Protein AF-A0A316S4H5-F1 (afdb_monomer_lite)

Foldseek 3Di:
DFDAWDFDCDDPVQDHRDIDGFALQWDWDADPNDIDIDGDPPRDPQPVHDPDRGDDDDDDDPPNCPQVVCVVVVCHPVNVVVVVVVVVPD

Secondary structure (DSSP, 8-state):
----EEEEEEETTTEEEEEEE--SSEEEEEETTEEEEEE-TT--TTTT-SS----------TTSSHHHHHHHTT--HHHHHHHHHHTT--

Structure (mmCIF, N/CA/C/O backbone):
data_AF-A0A316S4H5-F1
#
_entry.id   AF-A0A316S4H5-F1
#
loop_
_atom_site.group_PDB
_atom_site.id
_atom_site.type_symbol
_atom_site.label_atom_id
_atom_site.label_alt_id
_atom_site.label_comp_id
_atom_site.label_asym_id
_atom_site.label_entity_id
_atom_site.label_seq_id
_atom_site.pdbx_PDB_ins_code
_atom_site.Cartn_x
_atom_site.Cartn_y
_atom_site.Cartn_z
_atom_site.occupancy
_atom_site.B_iso_or_equiv
_atom_site.auth_seq_id
_atom_site.auth_comp_id
_atom_site.auth_asym_id
_atom_site.auth_atom_id
_atom_site.pdbx_PDB_model_num
ATOM 1 N N . MET A 1 1 ? -10.371 -9.767 4.351 1.00 80.94 1 MET A N 1
ATOM 2 C CA . MET A 1 1 ? -8.943 -9.400 4.457 1.00 80.94 1 MET A CA 1
ATOM 3 C C . MET A 1 1 ? -8.820 -7.932 4.064 1.00 80.94 1 MET A C 1
ATOM 5 O O . MET A 1 1 ? -9.542 -7.530 3.160 1.00 80.94 1 MET A O 1
ATOM 9 N N . GLU A 1 2 ? -8.019 -7.131 4.769 1.00 87.06 2 GLU A N 1
ATOM 10 C CA . GLU A 1 2 ? -7.831 -5.690 4.510 1.00 87.06 2 GLU A CA 1
ATOM 11 C C . GLU A 1 2 ? -6.347 -5.432 4.225 1.00 87.06 2 GLU A C 1
ATOM 13 O O . GLU A 1 2 ? -5.494 -5.886 4.986 1.00 87.06 2 GLU A O 1
ATOM 18 N N . LEU A 1 3 ? -6.042 -4.739 3.124 1.00 91.88 3 LEU A N 1
ATOM 19 C CA . LEU A 1 3 ? -4.691 -4.262 2.840 1.00 91.88 3 LEU A CA 1
ATOM 20 C C . LEU A 1 3 ? -4.480 -2.962 3.616 1.00 91.88 3 LEU A C 1
ATOM 22 O O . LEU A 1 3 ? -5.240 -2.015 3.439 1.00 91.88 3 LEU A O 1
ATOM 26 N N . ILE A 1 4 ? -3.474 -2.930 4.488 1.00 94.81 4 ILE A N 1
ATOM 27 C CA . ILE A 1 4 ? -3.251 -1.791 5.387 1.00 94.81 4 ILE A CA 1
ATOM 28 C C . ILE A 1 4 ? -2.204 -0.837 4.822 1.00 94.81 4 ILE A C 1
ATOM 30 O O . ILE A 1 4 ? -2.434 0.370 4.789 1.00 94.81 4 ILE A O 1
ATOM 34 N N . TYR A 1 5 ? -1.069 -1.368 4.371 1.00 96.25 5 TYR A N 1
ATOM 35 C CA . TYR A 1 5 ? 0.116 -0.567 4.094 1.00 96.25 5 TYR A CA 1
ATOM 36 C C . TYR A 1 5 ? 1.074 -1.266 3.126 1.00 96.25 5 TYR A C 1
ATOM 38 O O . TYR A 1 5 ? 1.139 -2.496 3.099 1.00 96.25 5 TYR A O 1
ATOM 46 N N . LEU A 1 6 ? 1.828 -0.478 2.361 1.00 96.38 6 LEU A N 1
ATOM 47 C CA . LEU A 1 6 ? 2.955 -0.913 1.538 1.00 96.38 6 LEU A CA 1
ATOM 48 C C . LEU A 1 6 ? 4.109 0.071 1.720 1.00 96.38 6 LEU A C 1
ATOM 50 O O . LEU A 1 6 ? 3.930 1.275 1.561 1.00 96.38 6 LEU A O 1
ATOM 54 N N . TYR A 1 7 ? 5.295 -0.470 1.973 1.00 96.50 7 TYR A N 1
ATOM 55 C CA . TYR A 1 7 ? 6.547 0.271 1.915 1.00 96.50 7 TYR A CA 1
ATOM 56 C C . TYR A 1 7 ? 7.375 -0.223 0.734 1.00 96.50 7 TYR A C 1
ATOM 58 O O . TYR A 1 7 ? 7.610 -1.427 0.592 1.00 96.50 7 TYR A O 1
ATOM 66 N N . ILE A 1 8 ? 7.836 0.709 -0.097 1.00 96.00 8 ILE A N 1
ATOM 67 C CA . ILE A 1 8 ? 8.720 0.437 -1.226 1.00 96.00 8 ILE A CA 1
ATOM 68 C C . ILE A 1 8 ? 10.048 1.135 -0.961 1.00 96.00 8 ILE A C 1
ATOM 70 O O . ILE A 1 8 ? 10.197 2.334 -1.183 1.00 96.00 8 ILE A O 1
ATOM 74 N N . ARG A 1 9 ? 11.052 0.364 -0.527 1.00 95.06 9 ARG A N 1
ATOM 75 C CA . ARG A 1 9 ? 12.404 0.902 -0.322 1.00 95.06 9 ARG A CA 1
ATOM 76 C C . ARG A 1 9 ? 13.022 1.397 -1.628 1.00 95.06 9 ARG A C 1
ATOM 78 O O . ARG A 1 9 ? 13.573 2.489 -1.665 1.00 95.06 9 ARG A O 1
ATOM 85 N N . LYS A 1 10 ? 12.955 0.583 -2.682 1.00 95.88 10 LYS A N 1
ATOM 86 C CA . LYS A 1 10 ? 13.414 0.938 -4.026 1.00 95.88 10 LYS A CA 1
ATOM 87 C C . LYS A 1 10 ? 12.706 0.080 -5.065 1.00 95.88 10 LYS A C 1
ATOM 89 O O . LYS A 1 10 ? 12.661 -1.140 -4.910 1.00 95.88 10 LYS A O 1
ATOM 94 N N . TYR A 1 11 ? 12.204 0.706 -6.121 1.00 95.50 11 TYR A N 1
ATOM 95 C CA . TYR A 1 11 ? 11.683 0.021 -7.298 1.00 95.50 11 TYR A CA 1
ATOM 96 C C . TYR A 1 11 ? 12.047 0.812 -8.552 1.00 95.50 11 TYR A C 1
ATOM 98 O O . TYR A 1 11 ? 11.499 1.888 -8.801 1.00 95.50 11 TYR A O 1
ATOM 106 N N . GLU A 1 12 ? 12.997 0.263 -9.312 1.00 91.56 12 GLU A N 1
ATOM 107 C CA . GLU A 1 12 ? 13.586 0.909 -10.489 1.00 91.56 12 GLU A CA 1
ATOM 108 C C . GLU A 1 12 ? 13.979 2.371 -10.192 1.00 91.56 12 GLU A C 1
ATOM 110 O O . GLU A 1 12 ? 14.634 2.639 -9.181 1.00 91.56 12 GLU A O 1
ATOM 115 N N . GLU A 1 13 ? 13.582 3.296 -11.063 1.00 91.50 13 GLU A N 1
ATOM 116 C CA . GLU A 1 13 ? 13.721 4.748 -10.901 1.00 91.50 13 GLU A CA 1
ATOM 117 C C . GLU A 1 13 ? 12.392 5.413 -10.489 1.00 91.50 13 GLU A C 1
ATOM 119 O O . GLU A 1 13 ? 12.294 6.636 -10.443 1.00 91.50 13 GLU A O 1
ATOM 124 N N . VAL A 1 14 ? 11.348 4.617 -10.221 1.00 94.06 14 VAL A N 1
ATOM 125 C CA . VAL A 1 14 ? 9.976 5.107 -10.003 1.00 94.06 14 VAL A CA 1
ATOM 126 C C . VAL A 1 14 ? 9.699 5.392 -8.529 1.00 94.06 14 VAL A C 1
ATOM 128 O O . VAL A 1 14 ? 9.033 6.377 -8.220 1.00 94.06 14 VAL A O 1
ATOM 131 N N . PHE A 1 15 ? 10.190 4.538 -7.626 1.00 96.62 15 PHE A N 1
ATOM 132 C CA . PHE A 1 15 ? 9.949 4.660 -6.187 1.00 96.62 15 PHE A CA 1
ATOM 133 C C . PHE A 1 15 ? 11.241 4.507 -5.387 1.00 96.62 15 PHE A C 1
ATOM 135 O O . PHE A 1 15 ? 12.005 3.561 -5.604 1.00 96.62 15 PHE A O 1
ATOM 142 N N . GLU A 1 16 ? 11.438 5.385 -4.405 1.00 96.31 16 GLU A N 1
ATOM 143 C CA . GLU A 1 16 ? 12.531 5.321 -3.437 1.00 96.31 16 GLU A CA 1
ATOM 144 C C . GLU A 1 16 ? 12.034 5.771 -2.057 1.00 96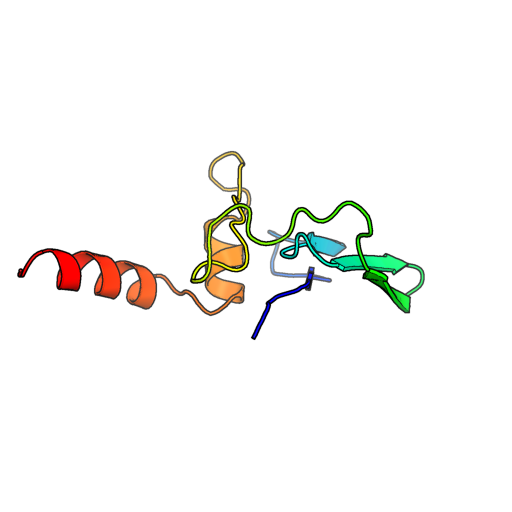.31 16 GLU A C 1
ATOM 146 O O . GLU A 1 16 ? 11.646 6.917 -1.873 1.00 96.31 16 GLU A O 1
ATOM 151 N N . ASN A 1 17 ? 12.063 4.857 -1.084 1.00 95.44 17 ASN A N 1
ATOM 152 C CA . ASN A 1 17 ? 11.559 5.048 0.280 1.00 95.44 17 ASN A CA 1
ATOM 153 C C . ASN A 1 17 ? 10.120 5.592 0.349 1.00 95.44 17 ASN A C 1
ATOM 155 O O . ASN A 1 17 ? 9.815 6.444 1.178 1.00 95.44 17 ASN A O 1
ATOM 159 N N . GLU A 1 18 ? 9.242 5.071 -0.505 1.00 95.31 18 GLU A N 1
ATOM 160 C CA . GLU A 1 18 ? 7.847 5.502 -0.590 1.00 95.31 18 GLU A CA 1
ATOM 161 C C . GLU A 1 18 ? 6.935 4.657 0.307 1.00 95.31 18 GLU A C 1
ATOM 163 O O . GLU A 1 18 ? 7.084 3.433 0.415 1.00 95.31 18 GLU A O 1
ATOM 168 N N . GLU A 1 19 ? 5.958 5.319 0.923 1.00 96.06 19 GLU A N 1
ATOM 169 C CA . GLU A 1 19 ? 5.005 4.734 1.865 1.00 96.06 19 GLU A CA 1
ATOM 170 C C . GLU A 1 19 ? 3.565 4.950 1.389 1.00 96.06 19 GLU A C 1
ATOM 172 O O . GLU A 1 19 ? 3.141 6.075 1.123 1.00 96.06 19 GLU A O 1
ATOM 177 N N . PHE A 1 20 ? 2.773 3.880 1.343 1.00 95.88 20 PHE A N 1
ATOM 178 C CA . PHE A 1 20 ? 1.372 3.927 0.930 1.00 95.88 20 PHE A CA 1
ATOM 179 C C . PHE A 1 20 ? 0.479 3.340 2.019 1.00 95.88 20 PHE A C 1
ATOM 181 O O . PHE A 1 20 ? 0.572 2.157 2.340 1.00 95.88 20 PHE A O 1
ATOM 188 N N . ASN A 1 21 ? -0.430 4.155 2.556 1.00 95.19 21 ASN A N 1
ATOM 189 C CA . ASN A 1 21 ? -1.488 3.705 3.458 1.00 95.19 21 ASN A CA 1
ATOM 190 C C . ASN A 1 21 ? -2.768 3.420 2.661 1.00 95.19 21 ASN A C 1
ATOM 192 O O . ASN A 1 21 ? -3.235 4.266 1.899 1.00 95.19 21 ASN A O 1
ATOM 196 N N . PHE A 1 22 ? -3.356 2.240 2.862 1.00 94.25 22 PHE A N 1
ATOM 197 C CA . PHE A 1 22 ? -4.564 1.792 2.157 1.00 94.25 22 PHE A CA 1
ATOM 198 C C . PHE A 1 22 ? -5.745 1.512 3.083 1.00 94.25 22 PHE A C 1
ATOM 200 O O . PHE A 1 22 ? -6.775 1.044 2.607 1.00 94.25 22 PHE A O 1
ATOM 207 N N . SER A 1 23 ? -5.619 1.766 4.385 1.00 91.81 23 SER A N 1
ATOM 208 C CA . SER A 1 23 ? -6.690 1.553 5.357 1.00 91.81 23 SER A CA 1
ATOM 209 C C . SER A 1 23 ? -7.208 2.875 5.910 1.00 91.81 23 SER A C 1
ATOM 211 O O . SER A 1 23 ? -6.447 3.802 6.171 1.00 91.81 23 SER A O 1
ATOM 213 N N . SER A 1 24 ? -8.520 2.951 6.132 1.00 89.81 24 SER A N 1
ATOM 214 C CA . SER A 1 24 ? -9.128 4.002 6.952 1.00 89.81 24 SER A CA 1
ATOM 215 C C . SER A 1 24 ? -9.104 3.661 8.443 1.00 89.81 24 SER A C 1
ATOM 217 O O . SER A 1 24 ? -9.249 4.556 9.272 1.00 89.81 24 SER A O 1
ATOM 219 N N . ASN A 1 25 ? -8.961 2.378 8.786 1.00 91.81 25 ASN A N 1
ATOM 220 C CA . ASN A 1 25 ? -9.040 1.839 10.147 1.00 91.81 25 ASN A CA 1
ATOM 221 C C . ASN A 1 25 ? -7.686 1.813 10.854 1.00 91.81 25 ASN A C 1
ATOM 223 O O . ASN A 1 25 ? -7.640 1.774 12.083 1.00 91.81 25 ASN A O 1
ATOM 227 N N . TYR A 1 26 ? -6.601 1.824 10.086 1.00 94.06 26 TYR A N 1
ATOM 228 C CA . TYR A 1 26 ? -5.234 1.752 10.576 1.00 94.06 26 TYR A CA 1
ATOM 229 C C . TYR A 1 26 ? -4.373 2.807 9.892 1.00 94.06 26 TYR A C 1
ATOM 231 O O . TYR A 1 26 ? -4.564 3.095 8.713 1.00 94.06 26 TYR A O 1
ATOM 239 N N . MET A 1 27 ? -3.417 3.351 10.635 1.00 94.81 27 MET A N 1
ATOM 240 C CA . MET A 1 27 ? -2.340 4.181 10.114 1.00 94.81 27 MET A CA 1
ATOM 241 C C . MET A 1 27 ? -1.029 3.454 10.371 1.00 94.81 27 MET A C 1
ATOM 243 O O . MET A 1 27 ? -0.772 3.037 11.501 1.00 94.81 27 MET A O 1
ATOM 247 N N . ALA A 1 28 ? -0.220 3.295 9.334 1.00 96.69 28 ALA A N 1
ATOM 248 C CA . ALA A 1 28 ? 1.089 2.683 9.434 1.00 96.69 28 ALA A CA 1
ATOM 249 C C . ALA A 1 28 ? 2.167 3.620 8.893 1.00 96.69 28 ALA A C 1
ATOM 251 O O . ALA A 1 28 ? 1.945 4.350 7.924 1.00 96.69 28 ALA A O 1
ATOM 252 N N . THR A 1 29 ? 3.329 3.593 9.533 1.00 97.00 29 THR A N 1
ATOM 253 C CA . THR A 1 29 ? 4.504 4.370 9.135 1.00 97.00 29 THR A CA 1
ATOM 254 C C . THR A 1 29 ? 5.772 3.589 9.436 1.00 97.00 29 THR A C 1
ATOM 256 O O . THR A 1 29 ? 5.816 2.819 10.403 1.00 97.00 29 THR A O 1
ATOM 259 N N . ILE A 1 30 ? 6.817 3.786 8.632 1.00 96.38 30 ILE A N 1
ATOM 260 C CA . ILE A 1 30 ? 8.147 3.253 8.930 1.00 96.38 30 ILE A CA 1
ATOM 261 C C . ILE A 1 30 ? 9.070 4.379 9.402 1.00 96.38 30 ILE A C 1
ATOM 263 O O . ILE A 1 30 ? 9.226 5.408 8.752 1.00 96.38 30 ILE A O 1
ATOM 267 N N . LYS A 1 31 ? 9.700 4.203 10.564 1.00 94.12 31 LYS A N 1
ATOM 268 C CA . LYS A 1 31 ? 10.677 5.154 11.103 1.00 94.12 31 LYS A CA 1
ATOM 269 C C . LYS A 1 31 ? 11.831 4.399 11.736 1.00 94.12 31 LYS A C 1
ATOM 271 O O . LYS A 1 31 ? 11.604 3.490 12.522 1.00 94.12 31 LYS A O 1
ATOM 276 N N . ASP A 1 32 ? 13.065 4.761 11.392 1.00 93.25 32 ASP A N 1
ATOM 277 C CA . ASP A 1 32 ? 14.276 4.121 11.927 1.00 93.25 32 ASP A CA 1
ATOM 278 C C . ASP A 1 32 ? 14.265 2.583 11.761 1.00 93.25 32 ASP A C 1
ATOM 280 O O . ASP A 1 32 ? 14.686 1.841 12.645 1.00 93.25 32 ASP A O 1
ATOM 284 N N . ASN A 1 33 ? 13.747 2.097 10.623 1.00 90.94 33 ASN A N 1
ATOM 285 C CA . ASN A 1 33 ? 13.488 0.680 10.313 1.00 90.94 33 ASN A CA 1
ATOM 286 C C . ASN A 1 33 ? 12.462 -0.028 11.221 1.00 90.94 33 ASN A C 1
ATOM 288 O O . ASN A 1 33 ? 12.324 -1.251 11.155 1.00 90.94 33 ASN A O 1
ATOM 292 N N . TRP A 1 34 ? 11.706 0.718 12.020 1.00 96.25 34 TRP A N 1
ATOM 293 C CA . TRP A 1 34 ? 10.587 0.213 12.803 1.00 96.25 34 TRP A CA 1
ATOM 294 C C . TRP A 1 34 ? 9.263 0.556 12.130 1.00 96.25 34 TRP A C 1
ATOM 296 O O . TRP A 1 34 ? 8.975 1.718 11.854 1.00 96.25 34 TRP A O 1
ATOM 306 N N . LEU A 1 35 ? 8.448 -0.470 11.884 1.00 96.94 35 LEU 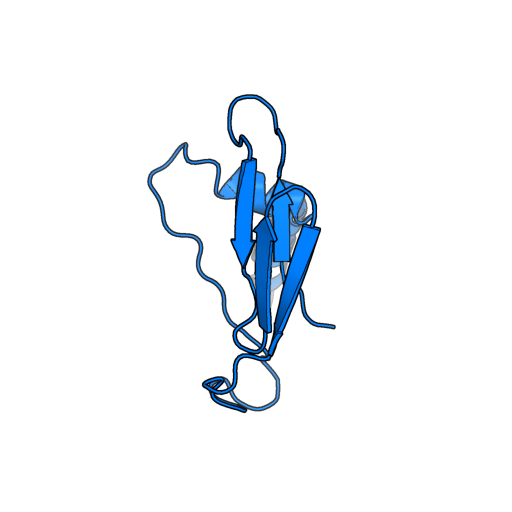A N 1
ATOM 307 C CA . LEU A 1 35 ? 7.069 -0.312 11.433 1.00 96.94 35 LEU A CA 1
ATOM 308 C C . LEU A 1 35 ? 6.170 -0.067 12.649 1.00 96.94 35 LEU A C 1
ATOM 310 O O . LEU A 1 35 ? 6.029 -0.950 13.497 1.00 96.94 35 LEU A O 1
ATOM 314 N N . SER A 1 36 ? 5.542 1.105 12.711 1.00 97.12 36 SER A N 1
ATOM 315 C CA . SER A 1 36 ? 4.447 1.379 13.643 1.00 97.12 36 SER A CA 1
ATOM 316 C C . SER A 1 36 ? 3.115 1.186 12.932 1.00 97.12 36 SER A C 1
ATOM 318 O O . SER A 1 36 ? 2.960 1.611 11.789 1.00 97.12 36 SER A O 1
ATOM 320 N N . VAL A 1 37 ? 2.155 0.551 13.604 1.00 97.06 37 VAL A N 1
ATOM 321 C CA . VAL A 1 37 ? 0.777 0.410 13.120 1.00 97.06 37 VAL A CA 1
ATOM 322 C C . VAL A 1 37 ? -0.174 0.756 14.254 1.00 97.06 37 VAL A C 1
ATOM 324 O O . VAL A 1 37 ? -0.213 0.081 15.283 1.00 97.06 37 VAL A O 1
ATOM 327 N N . GLU A 1 38 ? -0.978 1.787 14.046 1.00 96.75 38 GLU A N 1
ATOM 328 C CA . GLU A 1 38 ? -1.910 2.314 15.035 1.00 96.75 38 GLU A CA 1
ATOM 329 C C . GLU A 1 38 ? -3.345 2.229 14.517 1.00 96.75 38 GLU A C 1
ATOM 331 O O . GLU A 1 38 ? -3.610 2.382 13.324 1.00 96.75 38 GLU A O 1
ATOM 336 N N . LYS A 1 39 ? -4.305 1.985 15.415 1.00 94.56 39 LYS A N 1
ATOM 337 C CA . LYS A 1 39 ? -5.727 2.051 15.058 1.00 94.56 39 LYS A CA 1
ATOM 338 C C . LYS A 1 39 ? -6.144 3.507 14.893 1.00 94.56 39 LYS A C 1
ATOM 340 O O . LYS A 1 39 ? -5.978 4.312 15.805 1.00 94.56 39 LYS A O 1
ATOM 345 N N . ASN A 1 40 ? -6.789 3.814 13.777 1.00 91.56 40 ASN A N 1
ATOM 346 C CA . ASN A 1 40 ? -7.408 5.106 13.558 1.00 91.56 40 ASN A CA 1
ATOM 347 C C . ASN A 1 40 ? -8.732 5.196 14.331 1.00 91.56 40 ASN A C 1
ATOM 349 O O . ASN A 1 40 ? -9.765 4.658 13.917 1.00 91.56 40 ASN A O 1
ATOM 353 N N . VAL A 1 41 ? -8.706 5.909 15.454 1.00 90.56 41 VAL A N 1
ATOM 354 C CA . VAL A 1 41 ? -9.887 6.154 16.299 1.00 90.56 41 VAL A CA 1
ATOM 355 C C . VAL A 1 41 ? -10.959 7.000 15.607 1.00 90.56 41 VAL A C 1
ATOM 357 O O . VAL A 1 41 ? -12.124 6.920 15.981 1.00 90.56 41 VAL A O 1
ATOM 360 N N . ASN A 1 42 ? -10.589 7.746 14.563 1.00 88.94 42 ASN A N 1
ATOM 361 C CA . ASN A 1 42 ? -11.499 8.582 13.781 1.00 88.94 42 ASN A CA 1
ATOM 362 C C . ASN A 1 42 ? -12.105 7.838 12.577 1.00 88.94 42 ASN A C 1
ATOM 364 O O . ASN A 1 42 ? -12.754 8.453 11.732 1.00 88.94 42 ASN A O 1
ATO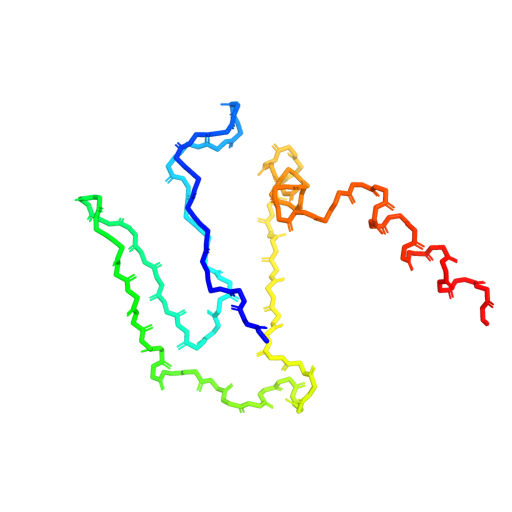M 368 N N . SER A 1 43 ? -11.876 6.526 12.463 1.00 87.94 43 SER A N 1
ATOM 369 C CA . SER A 1 43 ? -12.423 5.720 11.371 1.00 87.94 43 SER A CA 1
ATOM 370 C C . SER A 1 43 ? -13.956 5.684 11.409 1.00 87.94 43 SER A C 1
ATOM 372 O O . SER A 1 43 ? -14.580 5.326 12.411 1.00 87.94 43 SER A O 1
ATOM 374 N N . ILE A 1 44 ? -14.584 6.044 10.287 1.00 87.88 44 ILE A N 1
ATOM 375 C CA . ILE A 1 44 ? -16.041 5.989 10.142 1.00 87.88 44 ILE A CA 1
ATOM 376 C C . ILE A 1 44 ? -16.436 4.570 9.740 1.00 87.88 44 ILE A C 1
ATOM 378 O O . ILE A 1 44 ? -16.173 4.117 8.626 1.00 87.88 44 ILE A O 1
ATOM 382 N N . LYS A 1 45 ? -17.106 3.862 10.649 1.00 84.81 45 LYS A N 1
ATOM 383 C CA . LYS A 1 45 ? -17.584 2.501 10.390 1.00 84.81 45 LYS A CA 1
ATOM 384 C C . LYS A 1 45 ? -18.736 2.504 9.387 1.00 84.81 45 LYS A C 1
ATOM 386 O O . LYS A 1 45 ? -19.657 3.306 9.502 1.00 84.81 45 LYS A O 1
ATOM 391 N N . ASN A 1 46 ? -18.716 1.545 8.460 1.00 85.12 46 ASN A N 1
ATOM 392 C CA . ASN A 1 46 ? -19.776 1.296 7.473 1.00 85.12 46 ASN A CA 1
ATOM 393 C C . ASN A 1 46 ? -20.096 2.482 6.545 1.00 85.12 46 ASN A C 1
ATOM 395 O O . ASN A 1 46 ? -21.200 2.539 6.006 1.00 85.12 46 ASN A O 1
ATOM 399 N N . TYR A 1 47 ? -19.154 3.409 6.328 1.00 88.56 47 TYR A N 1
ATOM 400 C CA . TYR A 1 47 ? -19.365 4.557 5.436 1.00 88.56 47 TYR A CA 1
ATOM 401 C C . TYR A 1 47 ? -19.777 4.126 4.015 1.00 88.56 47 TYR A C 1
ATOM 403 O O . TYR A 1 47 ? -20.689 4.700 3.430 1.00 88.56 47 TYR A O 1
ATOM 411 N N . TYR A 1 48 ? -19.171 3.051 3.498 1.00 89.62 48 TYR A N 1
ATOM 412 C CA . TYR A 1 48 ? -19.478 2.472 2.182 1.00 89.62 48 TYR A CA 1
ATOM 413 C C . TYR A 1 48 ? -20.492 1.309 2.237 1.00 89.62 48 TYR A C 1
ATOM 415 O O . TYR A 1 48 ? -20.634 0.545 1.281 1.00 89.62 48 TYR A O 1
ATOM 423 N N . GLY A 1 49 ? -21.207 1.144 3.354 1.00 89.62 49 GLY A N 1
ATOM 424 C CA . GLY A 1 49 ? -22.126 0.028 3.579 1.00 89.62 49 GLY A CA 1
ATOM 425 C C . GLY A 1 49 ? -21.434 -1.252 4.063 1.00 89.62 49 GLY A C 1
ATOM 426 O O . GLY A 1 49 ? -20.337 -1.218 4.609 1.00 89.62 49 GLY A O 1
ATOM 427 N N . LYS A 1 50 ? -22.115 -2.398 3.916 1.00 88.50 50 LYS A N 1
ATOM 428 C CA . LYS A 1 50 ? -21.697 -3.681 4.522 1.00 88.50 50 LYS A CA 1
ATOM 429 C C . LYS A 1 50 ? -20.692 -4.488 3.694 1.00 88.50 50 LYS A C 1
ATOM 431 O O . LYS A 1 50 ? -20.029 -5.358 4.243 1.00 88.50 50 LYS A O 1
ATOM 436 N N . ASN A 1 51 ? -20.616 -4.230 2.388 1.00 90.06 51 ASN A N 1
ATOM 437 C CA . ASN A 1 51 ? -19.874 -5.076 1.444 1.00 90.06 51 ASN A CA 1
ATOM 438 C C . ASN A 1 51 ? -18.565 -4.439 0.954 1.00 90.06 51 ASN A C 1
ATOM 440 O O . ASN A 1 51 ? -17.787 -5.097 0.270 1.00 90.06 51 ASN A O 1
ATOM 444 N N . VAL A 1 52 ? -18.327 -3.167 1.281 1.00 88.69 52 VAL A N 1
ATOM 445 C CA . VAL A 1 52 ? -17.124 -2.427 0.894 1.00 88.69 52 VAL A CA 1
ATOM 446 C C . VAL A 1 52 ? -16.439 -1.949 2.165 1.00 88.69 52 VAL A C 1
ATOM 448 O O . VAL A 1 52 ? -16.983 -1.125 2.895 1.00 88.69 52 VAL A O 1
ATOM 451 N N . ASN A 1 53 ? -15.242 -2.475 2.427 1.00 85.31 53 ASN A N 1
ATOM 452 C CA . ASN A 1 53 ? -14.484 -2.136 3.633 1.00 85.31 53 ASN A CA 1
ATOM 453 C C . ASN A 1 53 ? -13.769 -0.787 3.507 1.00 85.31 53 ASN A C 1
ATOM 455 O O . ASN A 1 53 ? -13.749 -0.021 4.465 1.00 85.31 53 ASN A O 1
ATOM 459 N N . ASN A 1 54 ? -13.184 -0.499 2.340 1.00 88.12 54 ASN A N 1
ATOM 460 C CA . ASN A 1 54 ? -12.488 0.754 2.078 1.00 88.12 54 ASN A CA 1
ATOM 461 C C . ASN A 1 54 ? -12.432 1.069 0.573 1.00 88.12 54 ASN A C 1
ATOM 463 O O . ASN A 1 54 ? -12.514 0.163 -0.258 1.00 88.12 54 ASN A O 1
ATOM 467 N N . VAL A 1 55 ? -12.248 2.347 0.239 1.00 89.62 55 VAL A N 1
ATOM 468 C CA . VAL A 1 55 ? -11.982 2.839 -1.117 1.00 89.62 55 VAL A CA 1
ATOM 469 C C 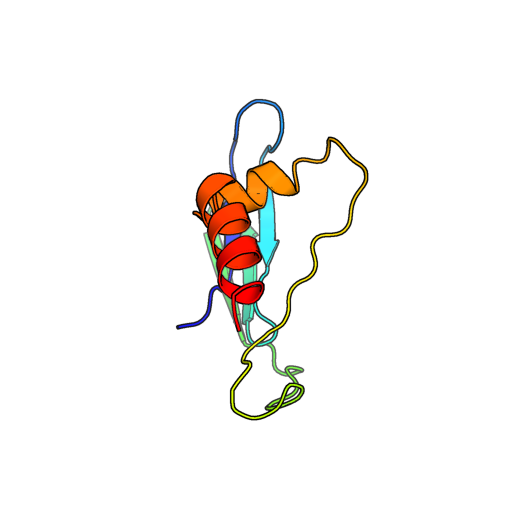. VAL A 1 55 ? -10.729 3.710 -1.070 1.00 89.62 55 VAL A C 1
ATOM 471 O O . VAL A 1 55 ? -10.674 4.674 -0.311 1.00 89.62 55 VAL A O 1
ATOM 474 N N . VAL A 1 56 ? -9.732 3.380 -1.893 1.00 90.56 56 VAL A N 1
ATOM 475 C CA . VAL A 1 56 ? -8.479 4.140 -2.021 1.00 90.56 56 VAL A CA 1
ATOM 476 C C . VAL A 1 56 ? -8.357 4.671 -3.443 1.00 90.56 56 VAL A C 1
ATOM 478 O O . VAL A 1 56 ? -8.638 3.954 -4.402 1.00 90.56 56 VAL A O 1
ATOM 481 N N . MET A 1 57 ? -7.929 5.926 -3.581 1.00 91.31 57 MET A N 1
ATOM 482 C CA . MET A 1 57 ? -7.726 6.580 -4.872 1.00 91.31 57 MET A CA 1
ATOM 483 C C . MET A 1 57 ? -6.266 7.003 -5.031 1.00 91.31 57 MET A C 1
ATOM 485 O O . MET A 1 57 ? -5.747 7.763 -4.217 1.00 91.31 57 MET A O 1
ATOM 489 N N . PHE A 1 58 ? -5.627 6.570 -6.120 1.00 91.94 58 PHE A N 1
ATOM 490 C CA . PHE A 1 58 ? -4.286 7.022 -6.498 1.00 91.94 58 PHE A CA 1
ATOM 491 C C . PHE A 1 58 ? -4.380 8.184 -7.484 1.00 91.94 58 PHE A C 1
ATOM 493 O O . PHE A 1 58 ? -4.745 8.001 -8.648 1.00 91.94 58 PHE A O 1
ATOM 500 N N . LEU A 1 59 ? -4.034 9.386 -7.025 1.00 92.38 59 LEU A N 1
ATOM 501 C CA . LEU A 1 59 ? -4.033 10.601 -7.837 1.00 92.38 59 LEU A CA 1
ATOM 502 C C . LEU A 1 59 ? -2.600 11.029 -8.166 1.00 92.38 59 LEU A C 1
ATOM 504 O O . LEU A 1 59 ? -1.716 10.986 -7.321 1.00 92.38 59 LEU A O 1
ATOM 508 N N . GLY A 1 60 ? -2.371 11.477 -9.400 1.00 92.12 60 GLY A N 1
ATOM 509 C CA . GLY A 1 60 ? -1.072 11.995 -9.825 1.00 92.12 60 GLY A CA 1
ATOM 510 C C . GLY A 1 60 ? -0.983 12.161 -11.337 1.00 92.12 60 GLY A C 1
ATOM 511 O O . GLY A 1 60 ? -1.788 11.591 -12.080 1.00 92.12 60 GLY A O 1
ATOM 512 N N . LYS A 1 61 ? 0.015 12.909 -11.816 1.00 95.94 61 LYS A N 1
ATOM 513 C CA . LYS A 1 61 ? 0.284 13.067 -13.257 1.00 95.94 61 LYS A CA 1
ATOM 514 C C . LYS A 1 61 ? 0.650 11.727 -13.911 1.00 95.94 61 LYS A C 1
ATOM 516 O O . LYS A 1 61 ? 0.980 10.747 -13.238 1.00 95.94 61 LYS A O 1
ATOM 521 N N . ASN A 1 62 ? 0.556 11.656 -15.235 1.00 94.94 62 ASN A N 1
ATOM 522 C CA . ASN A 1 62 ? 1.039 10.493 -15.983 1.00 94.94 62 ASN A CA 1
ATOM 523 C C . ASN A 1 62 ? 2.553 10.331 -15.784 1.00 94.94 62 ASN A C 1
ATOM 525 O O . ASN A 1 62 ? 3.252 11.324 -15.612 1.00 94.94 62 ASN A O 1
ATOM 529 N N . GLY A 1 63 ? 3.033 9.087 -15.749 1.00 92.31 63 GLY A N 1
ATOM 530 C CA . GLY A 1 63 ? 4.439 8.771 -15.464 1.00 92.31 63 GLY A CA 1
ATOM 531 C C . GLY A 1 63 ? 4.812 8.694 -13.976 1.00 92.31 63 GLY A C 1
ATOM 532 O O . GLY A 1 63 ? 5.848 8.137 -13.663 1.00 92.31 63 GLY A O 1
ATOM 533 N N . MET A 1 64 ? 3.951 9.133 -13.048 1.00 93.62 64 MET A N 1
ATOM 534 C CA . MET A 1 64 ? 4.220 9.106 -11.593 1.00 93.62 64 MET A CA 1
ATOM 535 C C . MET A 1 64 ? 4.107 7.708 -10.942 1.00 93.62 64 MET A C 1
ATOM 537 O O . MET A 1 64 ? 3.818 7.602 -9.758 1.00 93.62 64 MET A O 1
ATOM 541 N N . GLY A 1 65 ? 4.192 6.620 -11.713 1.00 94.69 65 GLY A N 1
ATOM 542 C CA . GLY A 1 65 ? 4.171 5.260 -11.156 1.00 94.69 65 GLY A CA 1
ATOM 543 C C . GLY A 1 65 ? 2.806 4.693 -10.738 1.00 94.69 65 GLY A C 1
ATOM 544 O O . GLY A 1 65 ? 2.761 3.608 -10.178 1.00 94.69 65 GLY A O 1
ATOM 545 N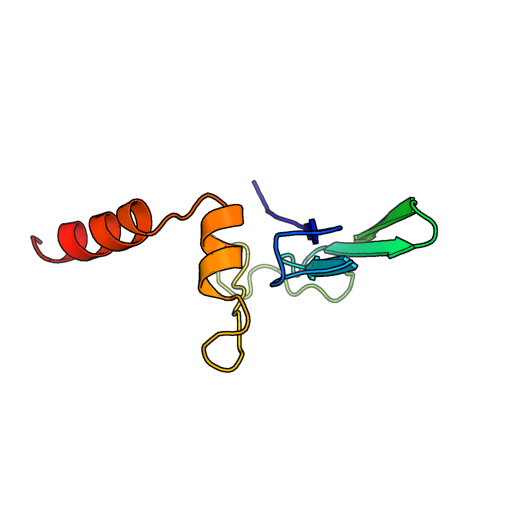 N . LYS A 1 66 ? 1.671 5.350 -11.030 1.00 95.50 66 LYS A N 1
ATOM 546 C CA . LYS A 1 66 ? 0.334 4.841 -10.632 1.00 95.50 66 LYS A CA 1
ATOM 547 C C . LYS A 1 66 ? 0.042 3.416 -11.127 1.00 95.50 66 LYS A C 1
ATOM 549 O O . LYS A 1 66 ? -0.399 2.578 -10.353 1.00 95.50 66 LYS A O 1
ATOM 554 N N . SER A 1 67 ? 0.281 3.140 -12.412 1.00 94.88 67 SER A N 1
ATOM 555 C CA . SER A 1 67 ? 0.087 1.791 -12.967 1.00 94.88 67 SER A CA 1
ATOM 556 C C . SER A 1 67 ? 1.118 0.805 -12.423 1.00 94.88 67 SER A C 1
ATOM 558 O O . SER A 1 67 ? 0.755 -0.319 -12.108 1.00 94.88 67 SER A O 1
ATOM 560 N N . THR A 1 68 ? 2.362 1.253 -12.228 1.00 95.50 68 THR A N 1
ATOM 561 C CA . THR A 1 68 ? 3.435 0.465 -11.608 1.00 95.50 68 THR A CA 1
ATOM 562 C C . THR A 1 68 ? 3.066 0.032 -10.189 1.00 95.50 68 THR A C 1
ATOM 564 O O . THR A 1 68 ? 3.248 -1.127 -9.842 1.00 95.50 68 THR A O 1
ATOM 567 N N . LEU A 1 69 ? 2.475 0.919 -9.379 1.00 95.62 69 LEU A N 1
ATOM 568 C CA . LEU A 1 69 ? 1.969 0.581 -8.047 1.00 95.62 69 LEU A CA 1
ATOM 569 C C . LEU A 1 69 ? 0.888 -0.507 -8.113 1.00 95.62 69 LEU A C 1
ATOM 571 O O . LEU A 1 69 ? 0.919 -1.445 -7.324 1.00 95.62 69 LEU A O 1
ATOM 575 N N . LEU A 1 70 ? -0.049 -0.412 -9.062 1.00 93.75 70 LEU A N 1
ATOM 576 C CA . LEU A 1 70 ? -1.072 -1.445 -9.259 1.00 93.75 70 LEU A CA 1
ATOM 577 C C . LEU A 1 70 ? -0.463 -2.783 -9.700 1.00 93.75 70 LEU A C 1
ATOM 579 O O . LEU A 1 70 ? -0.886 -3.827 -9.209 1.00 93.75 70 LEU A O 1
ATOM 583 N N . ASP A 1 71 ? 0.543 -2.757 -10.575 1.00 93.31 71 ASP A N 1
ATOM 584 C CA . ASP A 1 71 ? 1.263 -3.961 -10.998 1.00 93.31 71 ASP A CA 1
ATOM 585 C C . ASP A 1 71 ? 2.002 -4.609 -9.805 1.00 93.31 71 ASP A C 1
ATOM 587 O O . ASP A 1 71 ? 1.918 -5.823 -9.624 1.00 93.31 71 ASP A O 1
ATOM 591 N N . ILE A 1 72 ? 2.637 -3.812 -8.930 1.00 94.06 72 ILE A N 1
ATOM 592 C CA . ILE A 1 72 ? 3.268 -4.278 -7.675 1.00 94.06 72 ILE A CA 1
ATOM 593 C C . ILE A 1 72 ? 2.240 -4.907 -6.727 1.00 94.06 72 ILE A C 1
ATOM 595 O O . ILE A 1 72 ? 2.531 -5.907 -6.073 1.00 94.06 72 ILE A O 1
ATOM 599 N N . LEU A 1 73 ? 1.025 -4.356 -6.668 1.00 93.12 73 LEU A N 1
ATOM 600 C CA . LEU A 1 73 ? -0.091 -4.909 -5.892 1.00 93.12 73 LEU A CA 1
ATOM 601 C C . LEU A 1 73 ? -0.699 -6.179 -6.520 1.00 93.12 73 LEU A C 1
ATOM 603 O O . LEU A 1 73 ? -1.689 -6.698 -6.004 1.00 93.12 73 LEU A O 1
ATOM 607 N N . GLY A 1 74 ? -0.121 -6.686 -7.612 1.00 91.50 74 GLY A N 1
ATOM 608 C CA . GLY A 1 74 ? -0.566 -7.899 -8.291 1.00 91.50 74 GLY A CA 1
ATOM 609 C C . GLY A 1 74 ? -1.799 -7.698 -9.167 1.00 91.50 74 GLY A C 1
ATOM 610 O O . GLY A 1 74 ? -2.425 -8.676 -9.546 1.00 91.50 74 GLY A O 1
ATOM 611 N N . MET A 1 75 ? -2.162 -6.453 -9.481 1.00 90.31 75 MET A N 1
ATOM 612 C CA . MET A 1 75 ? -3.238 -6.129 -10.417 1.00 90.31 75 MET A CA 1
ATOM 613 C C . MET A 1 75 ? -2.621 -5.788 -11.763 1.00 90.31 75 MET A C 1
ATOM 615 O O . MET A 1 75 ? -2.638 -4.621 -12.152 1.00 90.31 75 MET A O 1
ATOM 619 N N . ASN A 1 76 ? -2.022 -6.762 -12.444 1.00 89.19 76 ASN A N 1
ATOM 620 C CA . ASN A 1 76 ? -1.258 -6.484 -13.657 1.00 89.19 76 ASN A CA 1
ATOM 621 C C . ASN A 1 76 ? -2.170 -6.009 -14.808 1.00 89.19 76 ASN A C 1
ATOM 623 O O . ASN A 1 76 ? -3.400 -5.976 -14.715 1.00 89.19 76 ASN A O 1
ATOM 627 N N . ARG A 1 77 ? -1.569 -5.592 -15.926 1.00 88.25 77 ARG A N 1
ATOM 628 C CA . ARG A 1 77 ? -2.330 -5.084 -17.075 1.00 88.25 77 ARG A CA 1
ATOM 629 C C . ARG A 1 77 ? -3.365 -6.078 -17.605 1.00 88.25 77 ARG A C 1
ATOM 631 O O . ARG A 1 77 ? -4.465 -5.634 -17.931 1.00 88.25 77 ARG A O 1
ATOM 638 N N . ASP A 1 78 ? -3.023 -7.354 -17.698 1.00 88.94 78 ASP A N 1
ATOM 639 C CA . ASP A 1 78 ? -3.902 -8.372 -18.267 1.00 88.94 78 ASP A CA 1
ATOM 640 C C . ASP A 1 78 ? -5.088 -8.652 -17.338 1.00 88.94 78 ASP A C 1
ATOM 642 O O . ASP A 1 78 ? -6.223 -8.688 -17.816 1.00 88.94 78 ASP A O 1
ATOM 646 N N . ASP A 1 79 ? -4.861 -8.691 -16.020 1.00 86.44 79 ASP A N 1
ATOM 647 C CA . ASP A 1 79 ? -5.923 -8.826 -15.011 1.00 86.44 79 ASP A CA 1
ATOM 648 C C . ASP A 1 79 ? -6.950 -7.687 -15.137 1.00 86.44 79 ASP A C 1
ATOM 650 O O . ASP A 1 79 ? -8.159 -7.908 -15.238 1.00 86.44 79 ASP A O 1
ATOM 654 N N . ARG A 1 80 ? -6.465 -6.440 -15.224 1.00 85.75 80 ARG A N 1
ATOM 655 C CA . ARG A 1 80 ? -7.322 -5.242 -15.338 1.00 85.75 80 ARG A CA 1
ATOM 656 C C . ARG A 1 80 ? -8.125 -5.212 -16.640 1.00 85.75 80 ARG A C 1
ATOM 658 O O . ARG A 1 80 ? -9.237 -4.677 -16.694 1.00 85.75 80 ARG A O 1
ATOM 665 N N . ILE A 1 81 ? -7.536 -5.732 -17.712 1.00 87.31 81 ILE A N 1
ATOM 666 C CA . ILE A 1 81 ? -8.154 -5.810 -19.034 1.00 87.31 81 ILE A CA 1
ATOM 667 C C . ILE A 1 81 ? -9.245 -6.883 -19.027 1.00 87.31 81 ILE A C 1
ATOM 669 O O . ILE A 1 81 ? -10.376 -6.575 -19.410 1.00 87.31 81 ILE A O 1
ATOM 673 N N . ALA A 1 82 ? -8.945 -8.099 -18.565 1.00 80.56 82 ALA A N 1
ATOM 674 C CA . ALA A 1 82 ? -9.880 -9.226 -18.552 1.00 80.56 82 ALA A CA 1
ATOM 675 C C . ALA A 1 82 ? -11.196 -8.886 -17.829 1.00 80.56 82 ALA A C 1
ATOM 677 O O . ALA A 1 82 ? -12.281 -9.089 -18.385 1.00 80.56 82 ALA A O 1
ATOM 678 N N . ASP A 1 83 ? -11.107 -8.245 -16.661 1.00 73.81 83 ASP A N 1
ATOM 679 C CA . ASP A 1 83 ? -12.270 -7.803 -15.878 1.00 73.81 83 ASP A CA 1
ATOM 680 C C . ASP A 1 83 ? -13.177 -6.819 -16.634 1.00 73.81 83 ASP A C 1
ATOM 682 O O . ASP A 1 83 ? -14.400 -6.799 -16.456 1.00 73.81 83 ASP A O 1
ATOM 686 N N . THR A 1 84 ? -12.597 -5.999 -17.512 1.00 73.00 84 THR A N 1
ATOM 687 C CA . THR A 1 84 ? -13.353 -5.019 -18.301 1.00 73.00 84 THR A CA 1
ATOM 688 C C . THR A 1 84 ? -14.137 -5.690 -19.430 1.00 73.00 84 THR A C 1
ATOM 690 O O . THR A 1 84 ? -15.272 -5.294 -19.709 1.00 73.00 84 THR A O 1
ATOM 693 N N . TYR A 1 85 ? -13.565 -6.705 -20.082 1.00 63.03 85 TYR A N 1
ATOM 694 C CA . TYR A 1 85 ? -14.214 -7.391 -21.205 1.00 63.03 85 TYR A CA 1
ATOM 695 C C . TYR A 1 85 ? -15.303 -8.363 -20.753 1.00 63.03 85 TYR A C 1
ATOM 697 O O . TYR A 1 85 ? -16.339 -8.444 -21.414 1.00 63.03 85 TYR A O 1
ATOM 705 N N . HIS A 1 86 ? -15.145 -9.024 -19.604 1.00 59.47 86 HIS A N 1
ATOM 706 C CA . HIS A 1 86 ? -16.184 -9.910 -19.070 1.00 59.47 86 HIS A CA 1
ATOM 707 C C . HIS A 1 86 ? -17.479 -9.178 -18.692 1.00 59.47 86 HIS A C 1
ATOM 709 O O . HIS A 1 86 ? -18.559 -9.751 -18.813 1.00 59.47 86 HIS A O 1
ATOM 715 N N . ARG A 1 87 ? -17.416 -7.889 -18.334 1.00 55.66 87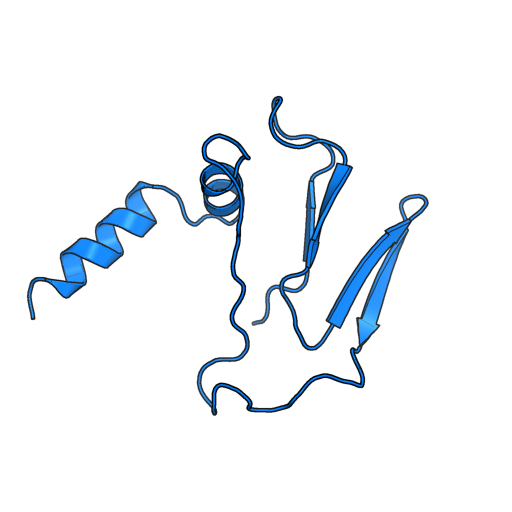 ARG A N 1
ATOM 716 C CA . ARG A 1 87 ? -18.617 -7.070 -18.081 1.00 55.66 87 ARG A CA 1
ATOM 717 C C . ARG A 1 87 ? -19.407 -6.686 -19.334 1.00 55.66 87 ARG A C 1
ATOM 719 O O . ARG A 1 87 ? -20.518 -6.192 -19.194 1.00 55.66 87 ARG A O 1
ATOM 726 N N . ARG A 1 88 ? -18.855 -6.862 -20.541 1.00 53.81 88 ARG A N 1
ATOM 727 C CA . ARG A 1 88 ? -19.517 -6.467 -21.800 1.00 53.81 88 ARG A CA 1
ATOM 728 C C . ARG A 1 88 ? -20.370 -7.571 -22.437 1.00 53.81 88 ARG A C 1
ATOM 730 O O . ARG A 1 88 ? -20.990 -7.305 -23.459 1.00 53.81 88 ARG A O 1
ATOM 737 N N . ILE A 1 89 ? -20.387 -8.782 -21.875 1.00 51.88 89 ILE A N 1
ATOM 738 C CA . ILE A 1 89 ? -21.110 -9.950 -22.426 1.00 51.88 89 ILE A CA 1
ATOM 739 C C . ILE A 1 89 ? -22.341 -10.296 -21.558 1.00 51.88 89 ILE A C 1
ATOM 741 O O . ILE A 1 89 ? -22.743 -11.449 -21.461 1.00 51.88 89 ILE A O 1
ATOM 745 N N . ILE A 1 90 ? -22.945 -9.304 -20.898 1.00 46.16 90 ILE A N 1
ATOM 746 C CA . ILE A 1 90 ? -24.186 -9.464 -20.120 1.00 46.16 90 ILE A CA 1
ATOM 747 C C . ILE A 1 90 ? -25.221 -8.475 -20.639 1.00 46.16 90 ILE A C 1
ATOM 749 O O . ILE A 1 90 ? -24.838 -7.298 -20.829 1.00 46.16 90 ILE A O 1
#

Sequence (90 aa):
MELIYLYIRKYEEVFENEEFNFSSNYMATIKDNWLSVEKNVNSIKNYYGKNVNNVVMFLGKNGMGKSTLLDILGMNRDDRIADTYHRRII

pLDDT: mean 89.37, std 10.36, range [46.16, 97.12]

Radius of gyration: 15.81 Å; chains: 1; bounding box: 38×23×39 Å